Protein AF-A0AAD8C389-F1 (afdb_monomer_lite)

Organism: Biomphalaria pfeifferi (NCBI:txid112525)

Secondary structure (DSSP, 8-state):
--------PPPP-----HHHHHHHHHHHHHHHHHHHHH-S-HHHHHHHHHHHHHHTHHHHHHHHHHHHHHHHHHHHTT---------------------------PPP----------------

pLDDT: mean 74.98, std 20.76, range [38.5, 98.5]

Radius of gyration: 34.32 Å; chains: 1; bounding box: 98×39×87 Å

Foldseek 3Di:
DDDDDPCPPDDDDDDDDLVNLVVVVVVVVVVLVVCCVPPPDNVVSVVVNVVVVVVCVVSVVVNVVVVVVVVVVVVVVPPDPPPPPPPDDDDDDDDDDDDDDDDDDDDDDDDDDDDDDDDDDDDD

Sequence (124 aa):
MIEEGEDIPAPESKKFTRQGLAGGFVLIEEGLSRFAAEDPNIERYTRVARGVMDSLGCYKEILKEKKMVFFQSNLQQYFKKVDMPATEPAAEPPTDPVLVPSTSPAPLDSPAPVSPASSVASSQ

Structure (mmCIF, N/CA/C/O backbone):
data_AF-A0AAD8C389-F1
#
_entry.id   AF-A0AAD8C389-F1
#
loop_
_atom_site.group_PDB
_atom_site.id
_atom_site.type_symbol
_atom_site.label_atom_id
_atom_site.label_alt_id
_atom_site.label_comp_id
_atom_site.label_asym_id
_atom_site.label_entity_id
_atom_site.label_seq_id
_atom_site.pdbx_PDB_ins_code
_atom_site.Cartn_x
_atom_site.Cartn_y
_atom_site.Cartn_z
_atom_site.occupancy
_atom_site.B_iso_or_equiv
_atom_site.auth_seq_id
_atom_site.auth_comp_id
_atom_site.auth_asym_id
_atom_site.auth_atom_id
_atom_site.pdbx_PDB_model_num
ATOM 1 N N . MET A 1 1 ? -51.017 25.302 8.116 1.00 45.62 1 MET A N 1
ATOM 2 C CA . MET A 1 1 ? -49.970 24.857 7.179 1.00 45.62 1 MET A CA 1
ATOM 3 C C . MET A 1 1 ? -48.878 24.272 8.048 1.00 45.62 1 MET A C 1
ATOM 5 O O . MET A 1 1 ? -48.370 25.001 8.888 1.00 45.62 1 MET A O 1
ATOM 9 N N . ILE A 1 2 ? -48.657 22.962 7.977 1.00 45.62 2 ILE A N 1
ATOM 10 C CA . ILE A 1 2 ? -47.563 22.303 8.696 1.00 45.62 2 ILE A CA 1
ATOM 11 C C . ILE A 1 2 ? -46.445 22.212 7.666 1.00 45.62 2 ILE A C 1
ATOM 13 O O . ILE A 1 2 ? -46.642 21.564 6.641 1.00 45.62 2 ILE A O 1
ATOM 17 N N . GLU A 1 3 ? -45.332 22.909 7.885 1.00 53.97 3 GLU A N 1
ATOM 18 C CA . GLU A 1 3 ? -44.105 22.557 7.175 1.00 53.97 3 GLU A CA 1
ATOM 19 C C . GLU A 1 3 ? -43.539 21.325 7.870 1.00 53.97 3 GLU A C 1
ATOM 21 O O . GLU A 1 3 ? -43.106 21.390 9.022 1.00 53.97 3 GLU A O 1
ATOM 26 N N . GLU A 1 4 ? -43.614 20.182 7.192 1.00 56.28 4 GLU A N 1
ATOM 27 C CA . GLU A 1 4 ? -42.859 19.009 7.602 1.00 56.28 4 GLU A CA 1
ATOM 28 C C . GLU A 1 4 ? -41.385 19.298 7.323 1.00 56.28 4 GLU A C 1
ATOM 30 O O . GLU A 1 4 ? -40.972 19.453 6.174 1.00 56.28 4 GLU A O 1
ATOM 35 N N . GLY A 1 5 ? -40.597 19.421 8.392 1.00 59.16 5 GLY A N 1
ATOM 36 C CA . GLY A 1 5 ? -39.149 19.471 8.274 1.00 59.16 5 GLY A CA 1
ATOM 37 C C . GLY A 1 5 ? -38.664 18.140 7.717 1.00 59.16 5 GLY A C 1
ATOM 38 O O . GLY A 1 5 ? -38.777 17.119 8.393 1.00 59.16 5 GLY A O 1
ATOM 39 N N . GLU A 1 6 ? -38.156 18.155 6.488 1.00 60.31 6 GLU A N 1
ATOM 40 C CA . GLU A 1 6 ? -37.605 16.972 5.836 1.00 60.31 6 GLU A CA 1
ATOM 41 C C . GLU A 1 6 ? -36.366 16.500 6.613 1.00 60.31 6 GLU A C 1
ATOM 43 O O . GLU A 1 6 ? -35.298 17.114 6.556 1.00 60.31 6 GLU A O 1
ATOM 48 N N . ASP A 1 7 ? -36.537 15.431 7.397 1.00 61.91 7 ASP A N 1
ATOM 49 C CA . ASP A 1 7 ? -35.487 14.813 8.208 1.00 61.91 7 ASP A CA 1
ATOM 50 C C . ASP A 1 7 ? -34.506 14.072 7.292 1.00 61.91 7 ASP A C 1
ATOM 52 O O . ASP A 1 7 ? -34.611 12.868 7.055 1.00 61.91 7 ASP A O 1
ATOM 56 N N . ILE A 1 8 ? -33.571 14.827 6.709 1.00 67.81 8 ILE A N 1
ATOM 57 C CA . ILE A 1 8 ? -32.495 14.283 5.882 1.00 67.81 8 ILE A CA 1
ATOM 58 C C . ILE A 1 8 ? -31.628 13.390 6.785 1.00 67.81 8 ILE A C 1
ATOM 60 O O . ILE A 1 8 ? -30.936 13.916 7.664 1.00 67.81 8 ILE A O 1
ATOM 64 N N . PRO A 1 9 ? -31.600 12.058 6.577 1.00 64.56 9 PRO A N 1
ATOM 65 C CA . PRO A 1 9 ? -30.897 11.156 7.477 1.00 64.56 9 PRO A CA 1
ATOM 66 C C . PRO A 1 9 ? -29.401 11.477 7.479 1.00 64.56 9 PRO A C 1
ATOM 68 O O . PRO A 1 9 ? -28.731 11.438 6.442 1.00 64.56 9 PRO A O 1
ATOM 71 N N . ALA A 1 10 ? -28.874 11.803 8.662 1.00 69.00 10 ALA A N 1
ATOM 72 C CA . ALA A 1 10 ? -27.483 12.201 8.824 1.00 69.00 10 ALA A CA 1
ATOM 73 C C . ALA A 1 10 ? -26.535 11.103 8.292 1.00 69.00 10 ALA A C 1
ATOM 75 O O . ALA A 1 10 ? -26.683 9.934 8.662 1.00 69.00 10 ALA A O 1
ATOM 76 N N . PRO A 1 11 ? -25.548 11.442 7.440 1.00 71.38 11 PRO A N 1
ATOM 77 C CA . PRO A 1 11 ? -24.713 10.444 6.783 1.00 71.38 11 PRO A CA 1
ATOM 78 C C . PRO A 1 11 ? -23.894 9.650 7.804 1.00 71.38 11 PRO A C 1
ATOM 80 O O . PRO A 1 11 ? -23.215 10.226 8.659 1.00 71.38 11 PRO A O 1
ATOM 83 N N . GLU A 1 12 ? -23.916 8.318 7.689 1.00 72.44 12 GLU A N 1
ATOM 84 C CA . GLU A 1 12 ? -23.188 7.442 8.606 1.00 72.44 12 GLU A CA 1
ATOM 85 C C . GLU A 1 12 ? -21.698 7.807 8.678 1.00 72.44 12 GLU A C 1
ATOM 87 O O . GLU A 1 12 ? -20.977 7.856 7.675 1.00 72.44 12 GLU A O 1
ATOM 92 N N . SER A 1 13 ? -21.211 8.030 9.903 1.00 77.50 13 SER A N 1
ATOM 93 C CA . SER A 1 13 ? -19.795 8.311 10.158 1.00 77.50 13 SER A CA 1
ATOM 94 C C . SER A 1 13 ? -18.894 7.192 9.612 1.00 77.50 13 SER A C 1
ATOM 96 O O . SER A 1 13 ? -18.891 6.071 10.127 1.00 77.50 13 SER A O 1
ATOM 98 N N . LYS A 1 14 ? -18.095 7.500 8.582 1.00 82.25 14 LYS A N 1
ATOM 99 C CA . LYS A 1 14 ? -17.146 6.557 7.969 1.00 82.25 14 LYS A CA 1
ATOM 100 C C . LYS A 1 14 ? -16.127 6.084 9.014 1.00 82.25 14 LYS A C 1
ATOM 102 O O . LYS A 1 14 ? -15.322 6.873 9.500 1.00 82.25 14 LYS A O 1
ATOM 107 N N . LYS A 1 15 ? -16.149 4.790 9.353 1.00 89.88 15 LYS A N 1
ATOM 108 C CA . LYS A 1 15 ? -15.280 4.169 10.370 1.00 89.88 15 LYS A CA 1
ATOM 109 C C . LYS A 1 15 ? -14.475 3.016 9.778 1.00 89.88 15 LYS A C 1
ATOM 111 O O . LYS A 1 15 ? -15.020 2.149 9.099 1.00 89.88 15 LYS A O 1
ATOM 116 N N . PHE A 1 16 ? -13.185 2.947 10.101 1.00 93.06 16 PHE A N 1
ATOM 117 C CA . PHE A 1 16 ? -12.339 1.833 9.673 1.00 93.06 16 PHE A CA 1
ATOM 118 C C . PHE A 1 16 ? -12.677 0.532 10.417 1.00 93.06 16 PHE A C 1
ATOM 120 O O . PHE A 1 16 ? -12.617 0.443 11.650 1.00 93.06 16 PHE A O 1
ATOM 127 N N . THR A 1 17 ? -12.967 -0.528 9.660 1.00 93.38 17 THR A N 1
ATOM 128 C CA . THR A 1 17 ? -13.071 -1.901 10.175 1.00 93.38 17 THR A CA 1
ATOM 129 C C . THR A 1 17 ? -11.719 -2.615 10.053 1.00 93.38 17 THR A C 1
ATOM 131 O O . THR A 1 17 ? -10.881 -2.257 9.227 1.00 93.38 17 THR A O 1
ATOM 134 N N . ARG A 1 18 ? -11.465 -3.626 10.901 1.00 92.88 18 ARG A N 1
ATOM 135 C CA . ARG A 1 18 ? -10.188 -4.373 10.877 1.00 92.88 18 ARG A CA 1
ATOM 136 C C . ARG A 1 18 ? -10.020 -5.125 9.552 1.00 92.88 18 ARG A C 1
ATOM 138 O O . ARG A 1 18 ? -8.924 -5.174 9.009 1.00 92.88 18 ARG A O 1
ATOM 145 N N . GLN A 1 19 ? -11.124 -5.677 9.052 1.00 94.38 19 GLN A N 1
ATOM 146 C CA . GLN A 1 19 ? -11.196 -6.410 7.792 1.00 94.38 19 GLN A CA 1
ATOM 147 C C . GLN A 1 19 ? -11.113 -5.480 6.576 1.00 94.38 19 GLN A C 1
ATOM 149 O O . GLN A 1 19 ? -10.408 -5.811 5.634 1.00 94.38 19 GLN A O 1
ATOM 154 N N . GLY A 1 20 ? -11.744 -4.299 6.617 1.00 95.62 20 GLY A N 1
ATOM 155 C CA . GLY A 1 20 ? -11.649 -3.303 5.545 1.00 95.62 20 GLY A CA 1
ATOM 156 C C . GLY A 1 20 ? -10.228 -2.770 5.361 1.00 95.62 20 GLY A C 1
ATOM 157 O O . GLY A 1 20 ? -9.726 -2.757 4.243 1.00 95.62 20 GLY A O 1
ATOM 158 N N . LEU A 1 21 ? -9.540 -2.421 6.458 1.00 96.06 21 LEU A N 1
ATOM 159 C CA . LEU A 1 21 ? -8.122 -2.044 6.404 1.00 96.06 21 LEU A CA 1
ATOM 160 C C . LEU A 1 21 ? -7.253 -3.187 5.864 1.00 96.06 21 LEU A C 1
ATOM 162 O O . LEU A 1 21 ? -6.483 -2.971 4.936 1.00 96.06 21 LEU A O 1
ATOM 166 N N . ALA A 1 22 ? -7.399 -4.405 6.400 1.00 95.38 22 ALA A N 1
ATOM 167 C CA . ALA A 1 22 ? -6.633 -5.564 5.936 1.00 95.38 22 ALA A CA 1
ATOM 168 C C . ALA A 1 22 ? -6.862 -5.872 4.442 1.00 95.38 22 ALA A C 1
ATOM 170 O O . ALA A 1 22 ? -5.897 -6.106 3.724 1.00 95.38 22 ALA A O 1
ATOM 171 N N . GLY A 1 23 ? -8.109 -5.813 3.962 1.00 97.56 23 GLY A N 1
ATOM 172 C CA . GLY A 1 23 ? -8.433 -5.992 2.543 1.00 97.56 23 GLY A CA 1
ATOM 173 C C . GLY A 1 23 ? -7.833 -4.900 1.654 1.00 97.56 23 GLY A C 1
ATOM 174 O O . GLY A 1 23 ? -7.303 -5.206 0.591 1.00 97.56 23 GLY A O 1
ATOM 175 N N . GLY A 1 24 ? -7.834 -3.644 2.116 1.00 97.38 24 GLY A N 1
ATOM 176 C CA . GLY A 1 24 ? -7.162 -2.540 1.427 1.00 97.38 24 GLY A CA 1
ATOM 177 C C . GLY A 1 24 ? -5.655 -2.767 1.267 1.00 97.38 24 GLY A C 1
ATOM 178 O O . GLY A 1 24 ? -5.128 -2.563 0.178 1.00 97.38 24 GLY A O 1
AT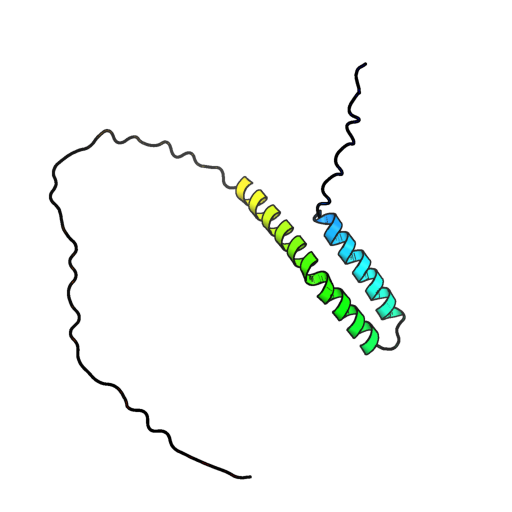OM 179 N N . PHE A 1 25 ? -4.971 -3.253 2.311 1.00 97.62 25 PHE A N 1
ATOM 180 C CA . PHE A 1 25 ? -3.549 -3.610 2.221 1.00 97.62 25 PHE A CA 1
ATOM 181 C C . PHE A 1 25 ? -3.290 -4.724 1.198 1.00 97.62 25 PHE A C 1
ATOM 183 O O . PHE A 1 25 ? -2.411 -4.563 0.358 1.00 97.62 25 PHE A O 1
ATOM 190 N N . VAL A 1 26 ? -4.090 -5.798 1.207 1.00 98.12 26 VAL A N 1
ATOM 191 C CA . VAL A 1 26 ? -3.946 -6.921 0.259 1.00 98.12 26 VAL A CA 1
ATOM 192 C C . VAL A 1 26 ? -4.082 -6.461 -1.197 1.00 98.12 26 VAL A C 1
ATOM 194 O O . VAL A 1 26 ? -3.261 -6.834 -2.030 1.00 98.12 26 VAL A O 1
ATOM 197 N N . LEU A 1 27 ? -5.065 -5.608 -1.509 1.00 98.50 27 LEU A N 1
ATOM 198 C CA . LEU A 1 27 ? -5.250 -5.073 -2.867 1.00 98.50 27 LEU A CA 1
ATOM 199 C C . LEU A 1 27 ? -4.057 -4.220 -3.333 1.00 98.50 27 LEU A C 1
ATOM 201 O O . LEU A 1 27 ? -3.683 -4.255 -4.505 1.00 98.50 27 LEU A O 1
ATOM 205 N N . ILE A 1 28 ? -3.443 -3.464 -2.420 1.00 98.19 28 ILE A N 1
ATOM 206 C CA . ILE A 1 28 ? -2.259 -2.653 -2.724 1.00 98.19 28 ILE A CA 1
ATOM 207 C C . ILE A 1 28 ? -1.029 -3.547 -2.930 1.00 98.19 28 ILE A C 1
ATOM 209 O O . ILE A 1 28 ? -0.272 -3.329 -3.873 1.00 98.19 28 ILE A O 1
ATOM 213 N N . GLU A 1 29 ? -0.843 -4.573 -2.098 1.00 97.56 29 GLU A N 1
ATOM 214 C CA . GLU A 1 29 ? 0.244 -5.551 -2.235 1.00 97.56 29 GLU A CA 1
ATOM 215 C C . GLU A 1 29 ? 0.127 -6.364 -3.538 1.00 97.56 29 GLU A C 1
ATOM 217 O O . GLU A 1 29 ? 1.138 -6.594 -4.205 1.00 97.56 29 GLU A O 1
ATOM 222 N N . GLU A 1 30 ? -1.089 -6.716 -3.973 1.00 98.19 30 GLU A N 1
ATOM 223 C CA . GLU A 1 30 ? -1.329 -7.325 -5.289 1.00 98.19 30 GLU A CA 1
ATOM 224 C C . GLU A 1 30 ? -0.943 -6.369 -6.433 1.00 98.19 30 GLU A C 1
ATOM 226 O O . GLU A 1 30 ? -0.224 -6.758 -7.357 1.00 98.19 30 GLU A O 1
ATOM 231 N N . GLY A 1 31 ? -1.355 -5.098 -6.356 1.00 97.50 31 GLY A N 1
ATOM 232 C CA . GLY A 1 31 ? -0.984 -4.072 -7.336 1.00 97.50 31 GLY A CA 1
ATOM 233 C C . GLY A 1 31 ? 0.531 -3.862 -7.435 1.00 97.50 31 GLY A C 1
ATOM 234 O O . GLY A 1 31 ? 1.084 -3.839 -8.534 1.00 97.50 31 GLY A O 1
ATOM 235 N N . LEU A 1 32 ? 1.224 -3.786 -6.295 1.00 98.00 32 LEU A N 1
ATOM 236 C CA . LEU A 1 32 ? 2.688 -3.698 -6.243 1.00 98.00 32 LEU A CA 1
ATOM 237 C C . LEU A 1 32 ? 3.371 -4.953 -6.806 1.00 98.00 32 LEU A C 1
ATOM 239 O O . LEU A 1 32 ? 4.395 -4.836 -7.478 1.00 98.00 32 LEU A O 1
ATOM 243 N N . SER A 1 33 ? 2.790 -6.136 -6.591 1.00 97.69 33 SER A N 1
ATOM 244 C CA . SER A 1 33 ? 3.310 -7.400 -7.127 1.00 97.69 33 SER A CA 1
ATOM 245 C C . SER A 1 33 ? 3.225 -7.467 -8.657 1.00 97.69 33 SER A C 1
ATOM 247 O O . SER A 1 33 ? 4.135 -7.996 -9.290 1.00 97.69 33 SER A O 1
ATOM 249 N N . ARG A 1 34 ? 2.185 -6.878 -9.268 1.00 97.50 34 ARG A N 1
ATOM 250 C CA . ARG A 1 34 ? 2.074 -6.742 -10.734 1.00 97.50 34 ARG A CA 1
ATOM 251 C C . ARG A 1 34 ? 3.187 -5.854 -11.295 1.00 97.50 34 ARG A C 1
ATOM 253 O O . ARG A 1 34 ? 3.893 -6.272 -12.207 1.00 97.50 34 ARG A O 1
ATOM 260 N N . PHE A 1 35 ? 3.433 -4.689 -10.686 1.00 96.69 35 PHE A N 1
ATOM 261 C CA . PHE A 1 35 ? 4.557 -3.832 -11.086 1.00 96.69 35 PHE A CA 1
ATOM 262 C C . PHE A 1 35 ? 5.918 -4.521 -10.918 1.00 96.69 35 PHE A C 1
ATOM 264 O O . PHE A 1 35 ? 6.771 -4.370 -11.783 1.00 96.69 35 PHE A O 1
ATOM 271 N N . ALA A 1 36 ? 6.123 -5.310 -9.860 1.00 96.56 36 ALA A N 1
ATOM 272 C CA . ALA A 1 36 ? 7.365 -6.064 -9.672 1.00 96.56 36 ALA A CA 1
ATOM 273 C C . ALA A 1 36 ? 7.574 -7.185 -10.714 1.00 96.56 36 ALA A C 1
ATOM 275 O O . ALA A 1 36 ? 8.714 -7.562 -10.975 1.00 96.56 36 ALA A O 1
ATOM 276 N N . ALA A 1 37 ? 6.498 -7.717 -11.306 1.00 97.38 37 ALA A N 1
ATOM 277 C CA . ALA A 1 37 ? 6.561 -8.728 -12.363 1.00 97.38 37 ALA A CA 1
ATOM 278 C C . ALA A 1 37 ? 6.735 -8.127 -13.773 1.00 97.38 37 ALA A C 1
ATOM 280 O O . ALA A 1 37 ? 7.350 -8.756 -14.632 1.00 97.38 37 ALA A O 1
ATOM 281 N N . GLU A 1 38 ? 6.192 -6.930 -14.014 1.00 97.00 38 GLU A N 1
ATOM 282 C CA . GLU A 1 38 ? 6.199 -6.271 -15.329 1.00 97.00 38 GLU A CA 1
ATOM 283 C C . GLU A 1 38 ? 7.332 -5.240 -15.507 1.00 97.00 38 GLU A C 1
ATOM 285 O O . GLU A 1 38 ? 7.710 -4.944 -16.641 1.00 97.00 38 GLU A O 1
ATOM 290 N N . ASP A 1 39 ? 7.893 -4.684 -14.426 1.00 96.50 39 ASP A N 1
ATOM 291 C CA . ASP A 1 39 ? 8.962 -3.681 -14.492 1.00 96.50 39 ASP A CA 1
ATOM 292 C C . ASP A 1 39 ? 10.366 -4.328 -14.531 1.00 96.50 39 ASP A C 1
ATOM 294 O O . ASP A 1 39 ? 10.842 -4.822 -13.506 1.00 96.50 39 ASP A O 1
ATOM 298 N N . PRO A 1 40 ? 11.107 -4.265 -15.660 1.00 96.62 40 PRO A N 1
ATOM 299 C CA . PRO A 1 40 ? 12.480 -4.770 -15.725 1.00 96.62 40 PRO A CA 1
ATOM 300 C C . PRO A 1 40 ? 13.478 -3.936 -14.897 1.00 96.62 40 PRO A C 1
ATOM 302 O O . PRO A 1 40 ? 14.617 -4.358 -14.699 1.00 96.62 40 PRO A O 1
ATOM 305 N N . ASN A 1 41 ? 13.096 -2.743 -14.425 1.00 98.00 41 ASN A N 1
ATOM 306 C CA . ASN A 1 41 ? 13.917 -1.903 -13.562 1.00 98.00 41 ASN A CA 1
ATOM 307 C C . ASN A 1 41 ? 13.571 -2.141 -12.081 1.00 98.00 41 ASN A C 1
ATOM 309 O O . ASN A 1 41 ? 12.668 -1.522 -11.511 1.00 98.00 41 ASN A O 1
ATOM 313 N N . ILE A 1 42 ? 14.371 -3.000 -11.445 1.00 95.38 42 ILE A N 1
ATOM 314 C CA . ILE A 1 42 ? 14.229 -3.378 -10.031 1.00 95.38 42 ILE A CA 1
ATOM 315 C C . ILE A 1 42 ? 14.262 -2.161 -9.094 1.00 95.38 42 ILE A C 1
ATOM 317 O O . ILE A 1 42 ? 13.482 -2.080 -8.143 1.00 95.38 42 ILE A O 1
ATOM 321 N N . GLU A 1 43 ? 15.137 -1.188 -9.356 1.00 97.69 43 GLU A N 1
ATOM 322 C CA . GLU A 1 43 ? 15.271 -0.002 -8.506 1.00 97.69 43 GLU A CA 1
ATOM 323 C C . GLU A 1 43 ? 14.015 0.881 -8.570 1.00 97.69 43 GLU A C 1
ATOM 325 O O . GLU A 1 43 ? 13.559 1.401 -7.547 1.00 97.69 43 GLU A O 1
ATOM 330 N N . ARG A 1 44 ? 13.419 1.012 -9.763 1.00 98.25 44 ARG A N 1
ATOM 331 C CA . ARG A 1 44 ? 12.201 1.795 -9.991 1.00 98.25 44 ARG A CA 1
ATOM 332 C C . ARG A 1 44 ? 11.009 1.205 -9.245 1.00 98.25 44 ARG A C 1
ATOM 334 O O . ARG A 1 44 ? 10.408 1.938 -8.455 1.00 98.25 44 ARG A O 1
ATOM 341 N N . TYR A 1 45 ? 10.695 -0.084 -9.419 1.00 96.19 45 TYR A N 1
ATOM 342 C CA . TYR A 1 45 ? 9.577 -0.682 -8.677 1.00 96.19 45 TYR A CA 1
ATOM 343 C C . TYR A 1 45 ? 9.846 -0.642 -7.165 1.00 96.19 45 TYR A C 1
ATOM 345 O O . TYR A 1 45 ? 8.941 -0.318 -6.398 1.00 96.19 45 TYR A O 1
ATOM 353 N N . THR A 1 46 ? 11.085 -0.895 -6.720 1.00 97.19 46 THR A N 1
ATOM 354 C CA . THR A 1 46 ? 11.436 -0.896 -5.287 1.00 97.19 46 THR A CA 1
ATOM 355 C C . THR A 1 46 ? 11.208 0.481 -4.661 1.00 97.19 46 THR A C 1
ATOM 357 O O . THR A 1 46 ? 10.645 0.591 -3.569 1.00 97.19 46 THR A O 1
ATOM 360 N N . ARG A 1 47 ? 11.580 1.554 -5.373 1.00 98.38 47 ARG A N 1
ATOM 361 C CA . ARG A 1 47 ? 11.345 2.941 -4.950 1.00 98.38 47 ARG A CA 1
ATOM 362 C C . ARG A 1 47 ? 9.849 3.258 -4.833 1.00 98.38 47 ARG A C 1
ATOM 364 O O . ARG A 1 47 ? 9.448 3.890 -3.855 1.00 98.38 47 ARG A O 1
ATOM 371 N N . VAL A 1 48 ? 9.035 2.798 -5.788 1.00 98.06 48 VAL A N 1
ATOM 372 C CA . VAL A 1 48 ? 7.567 2.958 -5.776 1.00 98.06 48 VAL A CA 1
ATOM 373 C C . VAL A 1 48 ? 6.937 2.174 -4.623 1.00 98.06 48 VAL A C 1
ATOM 375 O O . VAL A 1 48 ? 6.206 2.754 -3.823 1.00 98.06 48 VAL A O 1
ATOM 378 N N . ALA A 1 49 ? 7.263 0.886 -4.487 1.00 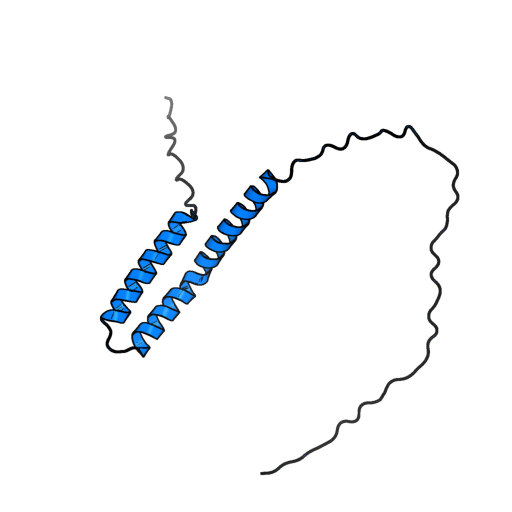97.56 49 ALA A N 1
ATOM 379 C CA . ALA A 1 49 ? 6.731 0.015 -3.442 1.00 97.56 49 ALA A CA 1
ATOM 380 C C . ALA A 1 49 ? 7.026 0.556 -2.036 1.00 97.56 49 ALA A C 1
ATOM 382 O O . ALA A 1 49 ? 6.128 0.592 -1.192 1.00 97.56 49 ALA A O 1
ATOM 383 N N . ARG A 1 50 ? 8.249 1.059 -1.804 1.00 98.19 50 ARG A N 1
ATOM 384 C CA . ARG A 1 50 ? 8.606 1.729 -0.548 1.00 98.19 50 ARG A CA 1
ATOM 385 C C . ARG A 1 50 ? 7.759 2.984 -0.322 1.00 98.19 50 ARG A C 1
ATOM 387 O O . ARG A 1 50 ? 7.090 3.071 0.698 1.00 98.19 50 ARG A O 1
ATOM 394 N N . GLY A 1 51 ? 7.707 3.906 -1.289 1.00 98.44 51 GLY A N 1
ATOM 395 C CA . GLY A 1 51 ? 6.948 5.157 -1.149 1.00 98.44 51 GLY A CA 1
ATOM 396 C C . GLY A 1 51 ? 5.449 4.950 -0.893 1.00 98.44 51 GLY A C 1
ATOM 397 O O . GLY A 1 51 ? 4.858 5.665 -0.083 1.00 98.44 51 GLY A O 1
ATOM 398 N N . VAL A 1 52 ? 4.839 3.931 -1.509 1.00 98.06 52 VAL A N 1
ATOM 399 C CA . VAL A 1 52 ? 3.455 3.521 -1.213 1.00 98.06 52 VAL A CA 1
ATOM 400 C C . VAL A 1 52 ? 3.342 2.991 0.218 1.00 98.06 52 VAL A C 1
ATOM 402 O O . VAL A 1 52 ? 2.491 3.446 0.979 1.00 98.06 52 VAL A O 1
ATOM 405 N N . MET A 1 53 ? 4.213 2.063 0.623 1.00 97.06 53 MET A N 1
ATOM 406 C CA . MET A 1 53 ? 4.134 1.434 1.944 1.00 97.06 53 MET A CA 1
ATOM 407 C C . MET A 1 53 ? 4.474 2.370 3.109 1.00 97.06 53 MET A C 1
ATOM 409 O O . MET A 1 53 ? 3.925 2.168 4.199 1.00 97.06 53 MET A O 1
ATOM 413 N N . ASP A 1 54 ? 5.307 3.384 2.882 1.00 97.94 54 ASP A N 1
ATOM 414 C CA . ASP A 1 54 ? 5.587 4.473 3.821 1.00 97.94 54 ASP A CA 1
ATOM 415 C C . ASP A 1 54 ? 4.347 5.371 3.980 1.00 97.94 54 ASP A C 1
ATOM 417 O O . ASP A 1 54 ? 3.897 5.629 5.097 1.00 97.94 54 ASP A O 1
ATOM 421 N N . SER A 1 55 ? 3.721 5.761 2.861 1.00 97.88 55 SER A N 1
ATOM 422 C CA . SER A 1 55 ? 2.512 6.607 2.841 1.00 97.88 55 SER A CA 1
ATOM 423 C C . SER A 1 55 ? 1.312 5.973 3.558 1.00 97.88 55 SER A C 1
ATOM 425 O O . SER A 1 55 ? 0.442 6.676 4.066 1.00 97.88 55 SER A O 1
ATOM 427 N N . LEU A 1 56 ? 1.267 4.640 3.638 1.00 97.50 56 LEU A N 1
ATOM 428 C CA . LEU A 1 56 ? 0.234 3.890 4.360 1.00 97.50 56 LEU A CA 1
ATOM 429 C C . LEU A 1 56 ? 0.535 3.693 5.861 1.00 97.50 56 LEU A C 1
ATOM 431 O O . LEU A 1 56 ? -0.206 2.973 6.536 1.00 97.50 56 LEU A O 1
ATOM 435 N N . GLY A 1 57 ? 1.607 4.292 6.396 1.00 97.19 57 GLY A N 1
ATOM 436 C CA . GLY A 1 57 ? 2.015 4.165 7.802 1.00 97.19 57 GLY A CA 1
ATOM 437 C C . GLY A 1 57 ? 0.884 4.456 8.795 1.00 97.19 57 GLY A C 1
ATOM 438 O O . GLY A 1 57 ? 0.581 3.617 9.644 1.00 97.19 57 GLY A O 1
ATOM 439 N N . CYS A 1 58 ? 0.169 5.566 8.606 1.00 97.25 58 CYS A N 1
ATOM 440 C CA . CYS A 1 58 ? -0.961 5.968 9.452 1.00 97.25 58 CYS A CA 1
ATOM 441 C C . CYS A 1 58 ? -2.098 4.924 9.490 1.00 97.25 58 CYS A C 1
ATOM 443 O O . CYS A 1 58 ? -2.695 4.666 10.535 1.00 97.25 58 CYS A O 1
ATOM 445 N N . TYR A 1 59 ? -2.376 4.237 8.377 1.00 97.62 59 TYR A N 1
ATOM 446 C CA . TYR A 1 59 ? -3.384 3.172 8.341 1.00 97.62 59 TYR A CA 1
ATOM 447 C C . TYR A 1 59 ? -2.912 1.884 9.033 1.00 97.62 59 TYR A C 1
ATOM 449 O O . TYR A 1 59 ? -3.736 1.138 9.574 1.00 97.62 59 TYR A O 1
ATOM 457 N N . LYS A 1 60 ? -1.597 1.621 9.060 1.00 95.50 60 LYS A N 1
ATOM 458 C CA . LYS A 1 60 ? -1.009 0.495 9.809 1.00 95.50 60 LYS A CA 1
ATOM 459 C C . LYS A 1 60 ? -1.128 0.725 11.319 1.00 95.50 60 LYS A C 1
ATOM 461 O O . LYS A 1 60 ? -1.405 -0.227 12.050 1.00 95.50 60 LYS A O 1
ATOM 466 N N . GLU A 1 61 ? -0.991 1.969 11.773 1.00 96.56 61 GLU A N 1
ATOM 467 C CA . GLU A 1 61 ? -1.202 2.375 13.170 1.00 96.56 61 GLU A CA 1
ATOM 468 C C . GLU A 1 61 ? -2.659 2.150 13.598 1.00 96.56 61 GLU A C 1
ATOM 470 O O . GLU A 1 61 ? -2.899 1.370 14.521 1.00 96.56 61 GLU A O 1
ATOM 475 N N . ILE A 1 62 ? -3.636 2.664 12.840 1.00 95.50 62 ILE A N 1
ATOM 476 C CA . ILE A 1 62 ? -5.074 2.431 13.093 1.00 95.50 62 ILE A CA 1
ATOM 477 C C . ILE A 1 62 ? -5.406 0.922 13.114 1.00 95.50 62 ILE A C 1
ATOM 479 O O . ILE A 1 62 ? -6.193 0.443 13.940 1.00 95.50 62 ILE A O 1
ATOM 483 N N . LEU A 1 63 ? -4.796 0.126 12.225 1.00 93.69 63 LEU A N 1
ATOM 484 C CA . LEU A 1 63 ? -4.973 -1.330 12.217 1.00 93.69 63 LEU A CA 1
ATOM 485 C C . LEU A 1 63 ? -4.386 -1.995 13.478 1.00 93.69 63 LEU A C 1
ATOM 487 O O . LEU A 1 63 ? -4.986 -2.939 14.005 1.00 93.69 63 LEU A O 1
ATOM 491 N N . LYS A 1 64 ? -3.233 -1.521 13.964 1.00 93.44 64 LYS A N 1
ATOM 492 C CA . LYS A 1 64 ? -2.575 -1.993 15.193 1.00 93.44 64 LYS A CA 1
ATOM 493 C C . LYS A 1 64 ? -3.405 -1.644 16.428 1.00 93.44 64 LYS A C 1
ATOM 495 O O . LYS A 1 64 ? -3.686 -2.538 17.224 1.00 93.44 64 LYS A O 1
ATOM 500 N N . GLU A 1 65 ? -3.873 -0.407 16.552 1.00 92.88 65 GLU A N 1
ATOM 501 C CA . GLU A 1 65 ? -4.765 0.044 17.629 1.00 92.88 65 GLU A CA 1
ATOM 502 C C . GLU A 1 65 ? -6.025 -0.824 17.709 1.00 92.88 65 GLU A C 1
ATOM 504 O O . GLU A 1 65 ? -6.334 -1.396 18.754 1.00 92.88 65 GLU A O 1
ATOM 509 N N . LYS A 1 66 ? -6.703 -1.042 16.574 1.00 90.31 66 LYS A N 1
ATOM 510 C CA . LYS A 1 66 ? -7.889 -1.911 16.512 1.00 90.31 66 LYS A CA 1
ATOM 511 C C . LYS A 1 66 ? -7.607 -3.380 16.836 1.00 90.31 66 LYS A C 1
ATOM 513 O O . LYS A 1 66 ? -8.530 -4.083 17.250 1.00 90.31 66 LYS A O 1
ATOM 518 N N . LYS A 1 67 ? -6.377 -3.873 16.649 1.00 86.75 67 LYS A N 1
ATOM 519 C CA . LYS A 1 67 ? -5.963 -5.200 17.141 1.00 86.75 67 LYS A CA 1
ATOM 520 C C . LYS A 1 67 ? -5.784 -5.189 18.665 1.00 86.75 67 LYS A C 1
ATOM 522 O O . LYS A 1 67 ? -6.271 -6.108 19.316 1.00 86.75 67 LYS A O 1
ATOM 527 N N . MET A 1 68 ? -5.173 -4.145 19.231 1.00 86.56 68 MET A N 1
ATOM 528 C CA . MET A 1 68 ? -4.952 -4.020 20.679 1.00 86.56 68 MET A CA 1
ATOM 529 C C . MET A 1 68 ? -6.255 -3.848 21.469 1.00 86.56 68 MET A C 1
ATOM 531 O O . MET A 1 68 ? -6.460 -4.559 22.447 1.00 86.56 68 MET A O 1
ATOM 535 N N . VAL A 1 69 ? -7.181 -2.993 21.016 1.00 80.38 69 VAL A N 1
ATOM 536 C CA . VAL A 1 69 ? -8.505 -2.815 21.652 1.00 80.38 69 VAL A CA 1
ATOM 537 C C . VAL A 1 69 ? -9.307 -4.123 21.650 1.00 80.38 69 VAL A C 1
ATOM 539 O O . VAL A 1 69 ? -9.943 -4.474 22.646 1.00 80.38 69 VAL A O 1
ATOM 542 N N . PHE A 1 70 ? -9.243 -4.889 20.555 1.00 77.31 70 PHE A N 1
ATOM 543 C CA . PHE A 1 70 ? -9.866 -6.213 20.475 1.00 77.31 70 PHE A CA 1
ATOM 544 C C . PHE A 1 70 ? -9.228 -7.210 21.456 1.00 77.31 70 PHE A C 1
ATOM 546 O O . PHE A 1 70 ? -9.939 -7.958 22.120 1.00 77.31 70 PHE A O 1
ATOM 553 N N . PHE A 1 71 ? -7.899 -7.204 21.589 1.00 77.75 71 PHE A N 1
ATOM 554 C CA . PHE A 1 71 ? -7.204 -8.077 22.535 1.00 77.75 71 PHE A CA 1
ATOM 555 C C . PHE A 1 71 ? -7.508 -7.715 23.997 1.00 77.75 71 PHE A C 1
ATOM 557 O O . PHE A 1 71 ? -7.805 -8.601 24.791 1.00 77.75 71 PHE A O 1
ATOM 564 N N . GLN A 1 72 ? -7.511 -6.424 24.352 1.00 77.75 72 GLN A N 1
ATOM 565 C CA . GLN A 1 72 ? -7.848 -5.967 25.705 1.00 77.75 72 GLN A CA 1
ATOM 566 C C . GLN A 1 72 ? -9.287 -6.324 26.095 1.00 77.75 72 GLN A C 1
ATOM 568 O O . GLN A 1 72 ? -9.507 -6.876 27.170 1.00 77.75 72 GLN A O 1
ATOM 573 N N . SER A 1 73 ? -10.262 -6.052 25.222 1.00 75.12 73 SER A N 1
ATOM 574 C CA . SER A 1 73 ? -11.668 -6.397 25.482 1.00 75.12 73 SER A CA 1
ATOM 575 C C . SER A 1 73 ? -11.888 -7.909 25.598 1.00 75.12 73 SER A C 1
ATOM 577 O O . SER A 1 73 ? -12.625 -8.345 26.479 1.00 75.12 73 SER A O 1
ATOM 579 N N . ASN A 1 74 ? -11.194 -8.720 24.791 1.00 80.31 74 ASN A N 1
ATOM 580 C CA . ASN A 1 74 ? -11.228 -10.174 24.932 1.00 80.31 74 ASN A CA 1
ATOM 581 C C . ASN A 1 74 ? -10.564 -10.653 26.236 1.00 80.31 74 ASN A C 1
ATOM 583 O O . ASN A 1 74 ? -11.113 -11.522 26.902 1.00 80.31 74 ASN A O 1
ATOM 587 N N . LEU A 1 75 ? -9.439 -10.061 26.652 1.00 82.44 75 LEU A N 1
ATOM 588 C CA . LEU A 1 75 ? -8.765 -10.416 27.906 1.00 82.44 75 LEU A CA 1
ATOM 589 C C . LEU A 1 75 ? -9.641 -10.120 29.136 1.00 82.44 75 LEU A C 1
ATOM 591 O O . LEU A 1 75 ? -9.757 -10.964 30.023 1.00 82.44 75 LEU A O 1
ATOM 595 N N . GLN A 1 76 ? -10.303 -8.958 29.166 1.00 76.50 76 GLN A N 1
ATOM 596 C CA . GLN A 1 76 ? -11.214 -8.564 30.251 1.00 76.50 76 GLN A CA 1
ATOM 597 C C . GLN A 1 76 ? -12.387 -9.543 30.437 1.00 76.50 76 GLN A C 1
ATOM 599 O O . GLN A 1 76 ? -12.886 -9.692 31.547 1.00 76.50 76 GLN A O 1
ATOM 604 N N . GLN A 1 77 ? -12.791 -10.270 29.389 1.00 80.88 77 GLN A N 1
ATOM 605 C CA . GLN A 1 77 ? -13.835 -11.298 29.473 1.00 80.88 77 GLN A CA 1
ATOM 606 C C . GLN A 1 77 ? -13.434 -12.502 30.353 1.00 80.88 77 GLN A C 1
ATOM 608 O O . GLN A 1 77 ? -14.310 -13.159 30.918 1.00 80.88 77 GLN A O 1
ATOM 613 N N . TYR A 1 78 ? -12.135 -12.795 30.490 1.00 78.25 78 TYR A N 1
ATOM 614 C CA . TYR A 1 78 ? -11.637 -13.911 31.308 1.00 78.25 78 TYR A CA 1
ATOM 615 C C . TYR A 1 78 ? -11.396 -13.530 32.773 1.00 78.25 78 TYR A C 1
ATOM 617 O O . TYR A 1 78 ? -11.459 -14.394 33.648 1.00 78.25 78 TYR A O 1
ATOM 625 N N . PHE A 1 79 ? -11.170 -12.246 33.063 1.00 80.12 79 PHE A N 1
ATOM 626 C CA . PHE A 1 79 ? -11.085 -11.743 34.432 1.00 80.12 79 PHE A CA 1
ATOM 627 C C . PHE A 1 79 ? -12.486 -11.623 35.036 1.00 80.12 79 PHE A C 1
ATOM 629 O O . PHE A 1 79 ? -13.091 -10.551 35.073 1.00 80.12 79 PHE A O 1
ATOM 636 N N . LYS A 1 80 ? -13.009 -12.741 35.556 1.00 74.25 80 LYS A N 1
ATOM 637 C CA . LYS A 1 80 ? -14.172 -12.685 36.445 1.00 74.25 80 LYS A CA 1
ATOM 638 C C . LYS A 1 80 ? -13.826 -11.806 37.642 1.00 74.25 80 LYS A C 1
ATOM 640 O O . LYS A 1 80 ? -12.890 -12.110 38.380 1.00 74.25 80 LYS A O 1
ATOM 645 N N . LYS A 1 81 ? -14.604 -10.741 37.844 1.00 69.00 81 LYS A N 1
ATOM 646 C CA . LYS A 1 81 ? -14.576 -9.975 39.089 1.00 69.00 81 LYS A CA 1
ATOM 647 C C . LYS A 1 81 ? -14.926 -10.932 40.223 1.00 69.00 81 LYS A C 1
ATOM 649 O O . LYS A 1 81 ? -16.041 -11.443 40.281 1.00 69.00 81 LYS A O 1
ATOM 654 N N . VAL A 1 82 ? -13.951 -11.209 41.080 1.00 67.25 82 VAL A N 1
ATOM 655 C CA . VAL A 1 82 ? -14.220 -11.786 42.391 1.00 67.25 82 VAL A CA 1
ATOM 656 C C . VAL A 1 82 ? -14.708 -10.622 43.237 1.00 67.25 82 VAL A C 1
ATOM 658 O O . VAL A 1 82 ? -13.900 -9.819 43.701 1.00 67.25 82 VAL A O 1
ATOM 661 N N . ASP A 1 83 ? -16.026 -10.500 43.383 1.00 64.06 83 ASP A N 1
ATOM 662 C CA . ASP A 1 83 ? -16.610 -9.667 44.428 1.00 64.06 83 ASP A CA 1
ATOM 663 C C . ASP A 1 83 ? -16.201 -10.272 45.773 1.00 64.06 83 ASP A C 1
ATOM 665 O O . ASP A 1 83 ? -16.803 -11.223 46.271 1.00 64.06 83 ASP A O 1
ATOM 669 N N . MET A 1 84 ? -15.100 -9.758 46.321 1.00 58.31 84 MET A N 1
ATOM 670 C CA . MET A 1 84 ? -14.686 -10.047 47.684 1.00 58.31 84 MET A CA 1
ATOM 671 C C . MET A 1 84 ? -15.709 -9.367 48.599 1.00 58.31 84 MET A C 1
ATOM 673 O O . MET A 1 84 ? -15.780 -8.135 48.580 1.00 58.31 84 MET A O 1
ATOM 677 N N . PRO A 1 85 ? -16.524 -10.118 49.363 1.00 48.34 85 PRO A N 1
ATOM 678 C CA . PRO A 1 85 ? -17.488 -9.503 50.259 1.00 48.34 85 PRO A CA 1
ATOM 6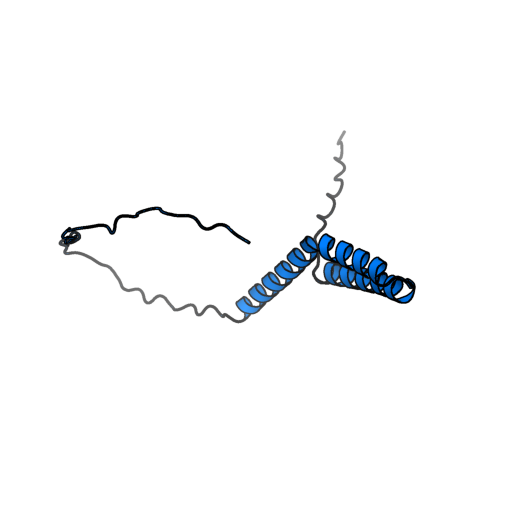79 C C . PRO A 1 85 ? -16.724 -8.636 51.256 1.00 48.34 85 PRO A C 1
ATOM 681 O O . PRO A 1 85 ? -15.775 -9.096 51.894 1.00 48.34 85 PRO A O 1
ATOM 684 N N . ALA A 1 86 ? -17.118 -7.369 51.359 1.00 56.00 86 ALA A N 1
ATOM 685 C CA . ALA A 1 86 ? -16.539 -6.459 52.328 1.00 56.00 86 ALA A CA 1
ATOM 686 C C . ALA A 1 86 ? -16.926 -6.935 53.734 1.00 56.00 86 ALA A C 1
ATOM 688 O O . ALA A 1 86 ? -18.046 -6.705 54.186 1.00 56.00 86 ALA A O 1
ATOM 689 N N . THR A 1 87 ? -16.001 -7.612 54.417 1.00 45.34 87 THR A N 1
ATOM 690 C CA . THR A 1 87 ? -16.094 -7.828 55.862 1.00 45.34 87 THR A CA 1
ATOM 691 C C . THR A 1 87 ? -15.997 -6.466 56.532 1.00 45.34 87 THR A C 1
ATOM 693 O O . THR A 1 87 ? -14.908 -5.921 56.685 1.00 45.34 87 THR A O 1
ATOM 696 N N . GLU A 1 88 ? -17.155 -5.920 56.879 1.00 54.34 88 GLU A N 1
ATOM 697 C CA . GLU A 1 88 ? -17.350 -4.672 57.607 1.00 54.34 88 GLU A CA 1
ATOM 698 C C . GLU A 1 88 ? -16.672 -4.737 58.992 1.00 54.34 88 GLU A C 1
ATOM 700 O O . GLU A 1 88 ? -17.102 -5.519 59.844 1.00 54.34 88 GLU A O 1
ATOM 705 N N . PRO A 1 89 ? -15.625 -3.933 59.263 1.00 46.72 89 PRO A N 1
ATOM 706 C CA . PRO A 1 89 ? -15.128 -3.704 60.610 1.00 46.72 89 PRO A CA 1
ATOM 707 C C . PRO A 1 89 ? -15.854 -2.477 61.171 1.00 46.72 89 PRO A C 1
ATOM 709 O O . PRO A 1 89 ? -15.657 -1.354 60.707 1.00 46.72 89 PRO A O 1
ATOM 712 N N . ALA A 1 90 ? -16.721 -2.689 62.157 1.00 48.88 90 ALA A N 1
ATOM 713 C CA . ALA A 1 90 ? -17.484 -1.607 62.765 1.00 48.88 90 ALA A CA 1
ATOM 714 C C . ALA A 1 90 ? -16.592 -0.637 63.573 1.00 48.88 90 ALA A C 1
ATOM 716 O O . ALA A 1 90 ? -15.884 -1.069 64.476 1.00 48.88 90 ALA A O 1
ATOM 717 N N . ALA A 1 91 ? -16.733 0.660 63.272 1.00 43.66 91 ALA A N 1
ATOM 718 C CA . ALA A 1 91 ? -16.495 1.848 64.112 1.00 43.66 91 ALA A CA 1
ATOM 719 C C . ALA A 1 91 ? -15.161 2.020 64.895 1.00 43.66 91 ALA A C 1
ATOM 721 O O . ALA A 1 91 ? -14.870 1.321 65.861 1.00 43.66 91 ALA A O 1
ATOM 722 N N . GLU A 1 92 ? -14.449 3.109 64.580 1.00 48.47 92 GLU A N 1
ATOM 723 C CA . GLU A 1 92 ? -13.475 3.807 65.453 1.00 48.47 92 GLU A CA 1
ATOM 724 C C . GLU A 1 92 ? -14.165 5.009 66.169 1.00 48.47 92 GLU A C 1
ATOM 726 O O . GLU A 1 92 ? -15.371 5.185 65.951 1.00 48.47 92 GLU A O 1
ATOM 731 N N . PRO A 1 93 ? -13.494 5.926 66.924 1.00 63.22 93 PRO A N 1
ATOM 732 C CA . PRO A 1 93 ? -12.105 6.008 67.436 1.00 63.22 93 PRO A CA 1
ATOM 733 C C . PRO A 1 93 ? -12.139 6.281 68.983 1.00 63.22 93 PRO A C 1
ATOM 735 O O . PRO A 1 93 ? -13.018 5.702 69.625 1.00 63.22 93 PRO A O 1
ATOM 738 N N . PRO A 1 94 ? -11.353 7.172 69.654 1.00 56.56 94 PRO A N 1
ATOM 739 C CA . PRO A 1 94 ? -10.003 7.731 69.414 1.00 56.56 94 PRO A CA 1
ATOM 740 C C . PRO A 1 94 ? -9.040 7.749 70.640 1.00 56.56 94 PRO A C 1
ATOM 742 O O . PRO A 1 94 ? -9.448 8.098 71.748 1.00 56.56 94 PRO A O 1
ATOM 745 N N . THR A 1 95 ? -7.722 7.645 70.399 1.00 38.50 95 THR A N 1
ATOM 746 C CA . THR A 1 95 ? -6.737 8.521 71.086 1.00 38.50 95 THR A CA 1
ATOM 747 C C . THR A 1 95 ? -5.465 8.735 70.258 1.00 38.50 95 THR A C 1
ATOM 749 O O . THR A 1 95 ? -4.661 7.826 70.075 1.00 38.50 95 THR A O 1
ATOM 752 N N . ASP A 1 96 ? -5.275 9.971 69.806 1.00 56.59 96 ASP A N 1
ATOM 753 C CA . ASP A 1 96 ? -4.023 10.511 69.255 1.00 56.59 96 ASP A CA 1
ATOM 754 C C . ASP A 1 96 ? -3.021 10.807 70.403 1.00 56.59 96 ASP A C 1
ATOM 756 O O . ASP A 1 96 ? -3.465 11.074 71.528 1.00 56.59 96 ASP A O 1
ATOM 760 N N . PRO A 1 97 ? -1.688 10.779 70.173 1.00 52.88 97 PRO A N 1
ATOM 761 C CA . PRO A 1 97 ? -1.077 11.918 69.485 1.00 52.88 97 PRO A CA 1
ATOM 762 C C . PRO A 1 97 ? 0.055 11.598 68.489 1.00 52.88 97 PRO A C 1
ATOM 764 O O . PRO A 1 97 ? 1.103 11.065 68.848 1.00 52.88 97 PRO A O 1
ATOM 767 N N . VAL A 1 98 ? -0.116 12.115 67.271 1.00 52.97 98 VAL A N 1
ATOM 768 C CA . VAL A 1 98 ? 0.845 12.973 66.541 1.00 52.97 98 VAL A CA 1
ATOM 769 C C . VAL A 1 98 ? 2.333 12.585 66.639 1.00 52.97 98 VAL A C 1
ATOM 771 O O . VAL A 1 98 ? 3.046 12.992 67.558 1.00 52.97 98 VAL A O 1
ATOM 774 N N . LEU A 1 99 ? 2.856 11.986 65.564 1.00 46.50 99 LEU A N 1
ATOM 775 C CA . LEU A 1 99 ? 4.282 12.050 65.223 1.00 46.50 99 LEU A CA 1
ATOM 776 C C . LEU A 1 99 ? 4.482 12.851 63.928 1.00 46.50 99 LEU A C 1
ATOM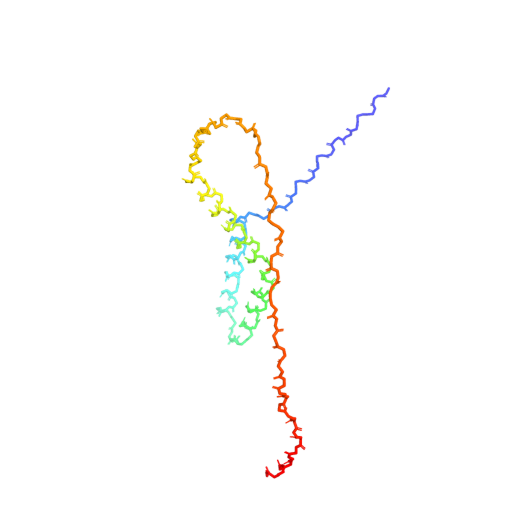 778 O O . LEU A 1 99 ? 4.223 12.380 62.823 1.00 46.50 99 LEU A O 1
ATOM 782 N N . VAL A 1 100 ? 4.946 14.090 64.096 1.00 54.41 100 VAL A N 1
ATOM 783 C CA . VAL A 1 100 ? 5.399 14.992 63.023 1.00 54.41 100 VAL A CA 1
ATOM 784 C C . VAL A 1 100 ? 6.707 14.490 62.374 1.00 54.41 100 VAL A C 1
ATOM 786 O O . VAL A 1 100 ? 7.450 13.734 63.003 1.00 54.41 100 VAL A O 1
ATOM 789 N N . PRO A 1 101 ? 7.004 14.860 61.110 1.00 53.16 101 PRO A N 1
ATOM 790 C CA . PRO A 1 101 ? 8.015 14.168 60.309 1.00 53.16 101 PRO A CA 1
ATOM 791 C C . PRO A 1 101 ? 9.452 14.495 60.735 1.00 53.16 101 PRO A C 1
ATOM 793 O O . PRO A 1 101 ? 9.814 15.657 60.913 1.00 53.16 101 PRO A O 1
ATOM 796 N N . SER A 1 102 ? 10.303 13.468 60.817 1.00 48.41 102 SER A N 1
ATOM 797 C CA . SER A 1 102 ? 11.728 13.637 61.120 1.00 48.41 102 SER A CA 1
ATOM 798 C C . SER A 1 102 ? 12.563 13.757 59.842 1.00 48.41 102 SER A C 1
ATOM 800 O O . SER A 1 102 ? 13.032 12.771 59.277 1.00 48.41 102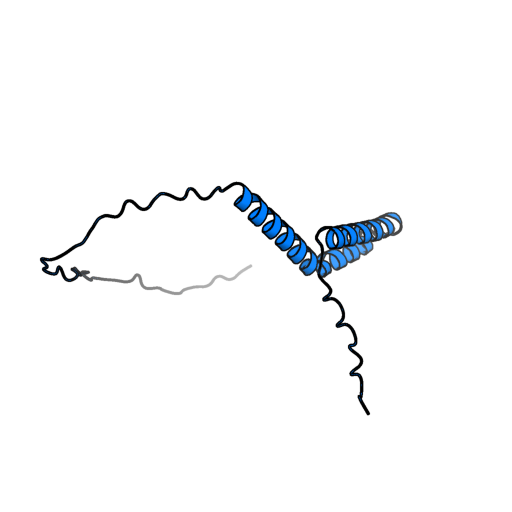 SER A O 1
ATOM 802 N N . THR A 1 103 ? 12.776 14.993 59.392 1.00 53.56 103 THR A N 1
ATOM 803 C CA . THR A 1 103 ? 13.941 15.336 58.566 1.00 53.56 103 THR A CA 1
ATOM 804 C C . THR A 1 103 ? 15.199 15.324 59.433 1.00 53.56 103 THR A C 1
ATOM 806 O O . THR A 1 103 ? 15.262 16.050 60.424 1.00 53.56 103 THR A O 1
ATOM 809 N N . SER A 1 104 ? 16.209 14.554 59.030 1.00 51.56 104 SER A N 1
ATOM 810 C CA . SER A 1 104 ? 17.550 14.526 59.635 1.00 51.56 104 SER A CA 1
ATOM 811 C C . SER A 1 104 ? 18.615 14.662 58.535 1.00 51.56 104 SER A C 1
ATOM 813 O O . SER A 1 104 ? 18.311 14.379 57.373 1.00 51.56 104 SER A O 1
ATOM 815 N N . PRO A 1 105 ? 19.814 15.195 58.832 1.00 47.91 105 PRO A N 1
ATOM 816 C CA . PRO A 1 105 ? 20.412 16.194 57.951 1.00 47.91 105 PRO A CA 1
ATOM 817 C C . PRO A 1 105 ? 21.551 15.656 57.084 1.00 47.91 105 PRO A C 1
ATOM 819 O O . PRO A 1 105 ? 22.237 14.700 57.439 1.00 47.91 105 PRO A O 1
ATOM 822 N N . ALA A 1 106 ? 21.822 16.363 55.988 1.00 47.47 106 ALA A N 1
ATOM 823 C CA . ALA A 1 106 ? 23.098 16.261 55.293 1.00 47.47 106 ALA A CA 1
ATOM 824 C C . ALA A 1 106 ? 24.195 17.025 56.059 1.00 47.47 106 ALA A C 1
ATOM 826 O O . ALA A 1 106 ? 23.958 18.157 56.489 1.00 47.47 106 ALA A O 1
ATOM 827 N N . PRO A 1 107 ? 25.415 16.478 56.138 1.00 50.50 107 PRO A N 1
ATOM 828 C CA . PRO A 1 107 ? 26.632 17.271 56.232 1.00 50.50 107 PRO A CA 1
ATOM 829 C C . PRO A 1 107 ? 27.186 17.549 54.825 1.00 50.50 107 PRO A C 1
ATOM 831 O O . PRO A 1 107 ? 27.371 16.627 54.030 1.00 50.50 107 PRO A O 1
ATOM 834 N N . LEU A 1 108 ? 27.488 18.819 54.538 1.00 49.34 108 LEU A N 1
ATOM 835 C CA . LEU A 1 108 ? 28.497 19.197 53.536 1.00 49.34 108 LEU A CA 1
ATOM 836 C C . LEU A 1 108 ? 29.850 18.554 53.948 1.00 49.34 108 LEU A C 1
ATOM 838 O O . LEU A 1 108 ? 30.062 18.314 55.134 1.00 49.34 108 LEU A O 1
ATOM 842 N N . ASP A 1 109 ? 30.786 18.230 53.048 1.00 43.31 109 ASP A N 1
ATOM 843 C CA . ASP A 1 109 ? 31.658 19.246 52.442 1.00 43.31 109 ASP A CA 1
ATOM 844 C C . ASP A 1 109 ? 32.527 18.725 51.266 1.00 43.31 109 ASP A C 1
ATOM 846 O O . ASP A 1 109 ? 33.105 17.648 51.365 1.00 43.31 109 ASP A O 1
ATOM 850 N N . SER A 1 110 ? 32.655 19.565 50.223 1.00 48.66 110 SER A N 1
ATOM 851 C CA . SER A 1 110 ? 33.801 19.769 49.298 1.00 48.66 110 SER A CA 1
ATOM 852 C C . SER A 1 110 ? 34.491 18.614 48.519 1.00 48.66 110 SER A C 1
ATOM 854 O O . SER A 1 110 ? 34.466 17.453 48.907 1.00 48.66 110 SER A O 1
ATOM 856 N N . PRO A 1 111 ? 35.281 18.933 47.463 1.00 48.06 111 PRO A N 1
ATOM 857 C CA . PRO A 1 111 ? 35.077 19.961 46.433 1.00 48.06 111 PRO A CA 1
ATOM 858 C C . PRO A 1 111 ? 35.253 19.406 44.992 1.00 48.06 111 PRO A C 1
ATOM 860 O O . PRO A 1 111 ? 35.582 18.243 44.771 1.00 48.06 111 PRO A O 1
ATOM 863 N N . ALA A 1 112 ? 35.031 20.252 43.981 1.00 52.88 112 ALA A N 1
ATOM 864 C CA . ALA A 1 112 ? 35.028 19.864 42.566 1.00 52.88 112 ALA A CA 1
ATOM 865 C C . ALA A 1 112 ? 36.412 19.487 41.980 1.00 52.88 112 ALA A C 1
ATOM 867 O O . A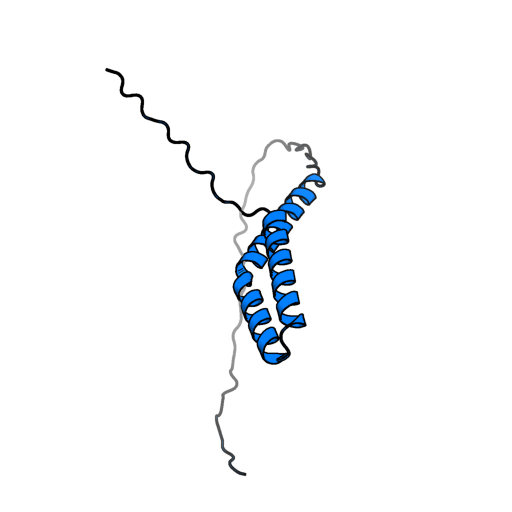LA A 1 112 ? 37.410 20.138 42.302 1.00 52.88 112 ALA A O 1
ATOM 868 N N . PRO A 1 113 ? 36.474 18.564 40.997 1.00 50.41 113 PRO A N 1
ATOM 869 C CA . PRO A 1 113 ? 37.558 18.536 40.026 1.00 50.41 113 PRO A CA 1
ATOM 870 C C . PRO A 1 113 ? 37.351 19.644 38.982 1.00 50.41 113 PRO A C 1
ATOM 872 O O . PRO A 1 113 ? 36.400 19.641 38.198 1.00 50.41 113 PRO A O 1
ATOM 875 N N . VAL A 1 114 ? 38.274 20.601 38.977 1.00 50.75 114 VAL A N 1
ATOM 876 C CA . VAL A 1 114 ? 38.405 21.634 37.944 1.00 50.75 114 VAL A CA 1
ATOM 877 C C . VAL A 1 114 ? 38.579 21.029 36.546 1.00 50.75 114 VAL A C 1
ATOM 879 O O . VAL A 1 114 ? 39.329 20.074 36.356 1.00 50.75 114 VAL A O 1
ATOM 882 N N . SER A 1 115 ? 37.948 21.637 35.540 1.00 50.16 115 SER A N 1
ATOM 883 C CA . SER A 1 115 ? 38.376 21.459 34.146 1.00 50.16 115 SER A CA 1
ATOM 884 C C . SER A 1 115 ? 39.679 22.221 33.896 1.00 50.16 115 SER A C 1
ATOM 886 O O . SER A 1 115 ? 39.818 23.352 34.364 1.00 50.16 115 SER A O 1
ATOM 888 N N . PRO A 1 116 ? 40.567 21.681 33.051 1.00 55.22 116 PRO A N 1
ATOM 889 C CA . PRO A 1 116 ? 41.328 22.524 32.142 1.00 55.22 116 PRO A CA 1
ATOM 890 C C . PRO A 1 116 ? 41.115 22.104 30.682 1.00 55.22 116 PRO A C 1
ATOM 892 O O . PRO A 1 116 ? 41.204 20.931 30.325 1.00 55.22 116 PRO A O 1
ATOM 895 N N . ALA A 1 117 ? 40.868 23.089 29.820 1.00 48.34 117 ALA A N 1
ATOM 896 C CA . ALA A 1 117 ? 40.850 22.908 28.373 1.00 48.34 117 ALA A CA 1
ATOM 897 C C . ALA A 1 117 ? 42.255 23.121 27.784 1.00 48.34 117 ALA A C 1
ATOM 899 O O . ALA A 1 117 ? 42.870 24.153 28.053 1.00 48.34 117 ALA A O 1
ATOM 900 N N . SER A 1 118 ? 42.742 22.174 26.971 1.00 45.62 118 SER A N 1
ATOM 901 C CA . SER A 1 118 ? 43.843 22.296 25.985 1.00 45.62 118 SER A CA 1
ATOM 902 C C . SER A 1 118 ? 44.252 20.904 25.476 1.00 45.62 118 SER A C 1
ATOM 904 O O . SER A 1 118 ? 44.128 19.945 26.226 1.00 45.62 118 SER A O 1
ATOM 906 N N . SER A 1 119 ? 44.805 20.699 24.275 1.00 49.56 119 SER A N 1
ATOM 907 C CA . SER A 1 119 ? 44.895 21.533 23.061 1.00 49.56 119 SER A CA 1
ATOM 908 C C . SER A 1 119 ? 45.382 20.664 21.878 1.00 49.56 119 SER A C 1
ATOM 910 O O . SER A 1 119 ? 46.156 19.741 22.090 1.00 49.56 119 SER A O 1
ATOM 912 N N . VAL A 1 120 ? 44.961 21.010 20.653 1.00 49.66 120 VAL A N 1
ATOM 913 C CA . VAL A 1 120 ? 45.673 20.894 19.348 1.00 49.66 120 VAL A CA 1
ATOM 914 C C . VAL A 1 120 ? 46.492 19.627 18.985 1.00 49.66 120 VAL A C 1
ATOM 916 O O . VAL A 1 120 ? 47.586 19.416 19.492 1.00 49.66 120 VAL A O 1
ATOM 919 N N . ALA A 1 121 ? 46.065 18.953 17.905 1.00 49.03 121 ALA A N 1
ATOM 920 C CA . ALA A 1 121 ? 46.870 18.445 16.765 1.00 49.03 121 ALA A CA 1
ATOM 921 C C . ALA A 1 121 ? 45.864 18.065 15.644 1.00 49.03 121 ALA A C 1
ATOM 923 O O . ALA A 1 121 ? 44.870 17.421 15.959 1.00 49.03 121 ALA A O 1
ATOM 924 N N . SER A 1 122 ? 45.881 18.506 14.378 1.00 52.66 122 SER A N 1
ATOM 925 C CA . SER A 1 122 ? 46.902 18.930 13.397 1.00 52.66 122 SER A CA 1
ATOM 926 C C . SER A 1 122 ? 47.656 17.788 12.696 1.00 52.66 122 SER A C 1
ATOM 928 O O . SER A 1 122 ? 48.381 17.042 13.345 1.00 52.66 122 SER A O 1
ATOM 930 N N . SER A 1 123 ? 47.552 17.768 11.355 1.00 57.41 123 SER A N 1
ATOM 931 C CA . SER A 1 123 ? 48.106 16.794 10.383 1.00 57.41 123 SER A CA 1
ATOM 932 C C . SER A 1 123 ? 47.479 15.385 10.440 1.00 57.41 123 SER A C 1
ATOM 934 O O . SER A 1 123 ? 47.154 14.894 11.514 1.00 57.41 123 SER A O 1
ATOM 936 N N . GLN A 1 124 ? 47.255 14.687 9.320 1.00 52.19 124 GLN A N 1
ATOM 937 C CA . GLN A 1 124 ? 47.869 14.784 7.982 1.00 52.19 124 GLN A CA 1
ATOM 938 C C . GLN A 1 124 ? 46.813 14.779 6.865 1.00 52.19 124 GLN A C 1
ATOM 940 O O . GLN A 1 124 ? 45.792 14.081 7.049 1.00 52.19 124 GLN A O 1
#